Protein 1VZM (pdb70)

B-factor: mean 29.12, std 11.68, range [14.03, 83.25]

Organism: Argyrosomus regius (NCBI:txid172269)

InterPro domains:
  IPR000294 Gamma-carboxyglutamic acid-rich (GLA) domain [PS00011] (63-88)
  IPR000294 Gamma-carboxyglutamic acid-rich (GLA) domain [PS50998] (61-93)
  IPR000294 Gamma-carboxyglutamic acid-rich (GLA) domain [SM00069] (35-92)
  IPR002384 Osteocalcin/matrix Gla protein [PR00002] (63-79)
  IPR002384 Osteocalcin/matrix Gla protein [PR00002] (82-92)
  IPR035972 Gamma-carboxyglutamic acid-rich (GLA) domain superfamily [SSF57630] (61-94)
  IPR039176 Osteocalcin [PTHR14235] (5-97)
  IPR058704 Osteocalcin-like, C-terminal domain [PF25890] (61-96)

GO terms:
  GO:0005576 extracellular region (C, EXP)
  GO:0031012 extracellular matrix (C, IDA)
  GO:0030282 bone mineralization (P, TAS)

Sequence (114 aa):
KELTLAQTSLRVCTNMACDMADAQGIVAAYQAFYGPIPFELTLAQTSLRVCTNMACDMADAQGIVAAYQAFYGPIPFLTLAQTSLRVCTNMACDMADAQGIVAAYQAFYGPIPF

Secondary structure (DSSP, 8-state):
-PPPTTT--------TTT--HHHHHHHHHHHHHH-S---/---TTT--------TTT--HHHH-HHHHHHHHH-S---/--TTT--------TTT--HHHH-HHHHHHHHT-S---

Structure (mmCIF, N/CA/C/O backbone):
data_1VZM
#
_entry.id   1VZM
#
_cell.length_a   48.700
_cell.length_b   48.700
_cell.length_c   119.100
_cell.angle_alpha   90.00
_cell.angle_beta   90.00
_cell.angle_gamma   120.00
#
_symmetry.space_group_name_H-M   'P 32 2 1'
#
loop_
_entity.id
_entity.type
_entity.pdbx_description
1 polymer OSTEOCALCIN
2 non-polymer 'MAGNESIUM ION'
3 water water
#
loop_
_atom_site.group_PDB
_atom_site.id
_atom_site.type_symbol
_atom_site.label_atom_id
_atom_site.label_alt_id
_atom_site.label_comp_id
_atom_site.label_asym_id
_atom_site.label_entity_id
_atom_site.label_seq_id
_atom_site.pdbx_PDB_ins_code
_atom_site.Cartn_x
_atom_site.Cartn_y
_atom_site.Cartn_z
_atom_site.occupancy
_atom_site.B_iso_or_equiv
_atom_site.auth_seq_id
_atom_site.auth_comp_id
_atom_site.auth_asym_id
_atom_site.auth_atom_id
_atom_site.pdbx_PDB_model_num
ATOM 1 N N . LYS A 1 3 ? 37.566 30.510 13.233 1.00 69.38 3 LYS A N 1
ATOM 2 C CA . LYS A 1 3 ? 38.235 30.519 11.937 1.00 56.03 3 LYS A CA 1
ATOM 3 C C . LYS A 1 3 ? 37.206 30.466 10.815 1.00 46.63 3 LYS A C 1
ATOM 4 O O . LYS A 1 3 ? 35.994 30.529 10.996 1.00 60.39 3 LYS A O 1
ATOM 10 N N . GLU A 1 4 ? 37.735 30.390 9.602 1.00 39.84 4 GLU A N 1
ATOM 11 C CA . GLU A 1 4 ? 36.959 30.427 8.381 1.00 31.21 4 GLU A CA 1
ATOM 12 C C . GLU A 1 4 ? 36.138 29.146 8.255 1.00 26.48 4 GLU A C 1
ATOM 13 O O . GLU A 1 4 ? 36.676 28.111 8.624 1.00 26.46 4 GLU A O 1
ATOM 19 N N . LEU A 1 5 ? 34.933 29.250 7.742 1.00 24.66 5 LEU A N 1
ATOM 20 C CA . LEU A 1 5 ? 34.087 28.095 7.541 1.00 23.02 5 LEU A CA 1
ATOM 21 C C . LEU A 1 5 ? 34.290 27.438 6.179 1.00 21.59 5 LEU A C 1
ATOM 22 O O . LEU A 1 5 ? 34.580 28.094 5.211 1.00 22.88 5 LEU A O 1
ATOM 27 N N . THR A 1 6 ? 34.059 26.135 6.136 1.00 22.20 6 THR A N 1
ATOM 28 C CA . THR A 1 6 ? 34.013 25.516 4.805 1.00 22.11 6 THR A CA 1
ATOM 29 C C . THR A 1 6 ? 32.710 25.883 4.101 1.00 20.80 6 THR A C 1
ATOM 30 O O . THR A 1 6 ? 31.753 26.396 4.679 1.00 20.98 6 THR A O 1
ATOM 34 N N . LEU A 1 7 ? 32.669 25.614 2.790 1.00 20.50 7 LEU A N 1
ATOM 35 C CA . LEU A 1 7 ? 31.458 25.904 2.029 1.00 21.30 7 LEU A CA 1
ATOM 36 C C . LEU A 1 7 ? 30.289 25.140 2.657 1.00 21.86 7 LEU A C 1
ATOM 37 O O . LEU A 1 7 ? 29.192 25.678 2.810 1.00 21.93 7 LEU A O 1
ATOM 42 N N . ALA A 1 8 ? 30.509 23.894 3.044 1.00 19.12 8 ALA A N 1
ATOM 43 C CA . ALA A 1 8 ? 29.400 23.094 3.563 1.00 17.90 8 ALA A CA 1
ATOM 44 C C . ALA A 1 8 ? 28.899 23.574 4.884 1.00 18.90 8 ALA A C 1
ATOM 45 O O . ALA A 1 8 ? 27.736 23.501 5.255 1.00 19.62 8 ALA A O 1
ATOM 47 N N . GLN A 1 9 ? 29.697 24.029 5.789 1.00 19.62 9 GLN A N 1
ATOM 48 C CA . GLN A 1 9 ? 29.495 24.614 7.087 1.00 18.07 9 GLN A CA 1
ATOM 49 C C . GLN A 1 9 ? 28.687 25.881 6.887 1.00 18.92 9 GLN A C 1
ATOM 50 O O . GLN A 1 9 ? 27.634 26.036 7.529 1.00 21.59 9 GLN A O 1
ATOM 56 N N . THR A 1 10 ? 29.151 26.720 5.969 1.00 20.12 10 THR A N 1
ATOM 57 C CA . THR A 1 10 ? 28.385 27.943 5.708 1.00 22.73 10 THR A CA 1
ATOM 58 C C . THR A 1 10 ? 26.987 27.611 5.235 1.00 21.33 10 THR A C 1
ATOM 59 O O . THR A 1 10 ? 25.945 28.165 5.687 1.00 23.16 10 THR A O 1
ATOM 75 N N . SER A 1 12 ? 25.304 24.925 5.823 1.00 20.08 12 SER A N 1
ATOM 76 C CA . SER A 1 12 ? 24.483 24.330 6.880 1.00 17.52 12 SER A CA 1
ATOM 77 C C . SER A 1 12 ? 23.871 25.406 7.745 1.00 20.41 12 SER A C 1
ATOM 78 O O . SER A 1 12 ? 22.698 25.330 8.176 1.00 20.14 12 SER A O 1
ATOM 83 N N . LEU A 1 13 ? 24.597 26.489 7.996 1.00 19.11 13 LEU A N 1
ATOM 84 C CA . LEU A 1 13 ? 24.019 27.628 8.714 1.00 20.75 13 LEU A CA 1
ATOM 85 C C . LEU A 1 13 ? 22.908 28.309 7.904 1.00 21.11 13 LEU A C 1
ATOM 86 O O . LEU A 1 13 ? 21.820 28.653 8.436 1.00 23.99 13 LEU A O 1
ATOM 91 N N . ARG A 1 14 ? 23.182 28.489 6.603 1.00 23.75 14 ARG A N 1
ATOM 92 C CA . ARG A 1 14 ? 22.230 29.171 5.724 1.00 25.33 14 ARG A CA 1
ATOM 93 C C . ARG A 1 14 ? 20.896 28.469 5.635 1.00 27.73 14 ARG A C 1
ATOM 94 O O . ARG A 1 14 ? 19.831 29.101 5.618 1.00 28.02 14 ARG A O 1
ATOM 114 N N . VAL A 1 16 ? 19.392 26.659 7.911 1.00 26.62 16 VAL A N 1
ATOM 115 C CA . VAL A 1 16 ? 18.611 26.851 9.129 1.00 25.68 16 VAL A CA 1
ATOM 116 C C . VAL A 1 16 ? 18.013 28.246 9.111 1.00 26.83 16 VAL A C 1
ATOM 117 O O . VAL A 1 16 ? 16.871 28.510 9.390 1.00 25.29 16 VAL A O 1
ATOM 121 N N . CYS A 1 17 ? 18.857 29.209 8.790 1.00 24.88 17 CYS A N 1
ATOM 122 C CA . CYS A 1 17 ? 18.365 30.566 8.766 1.00 27.35 17 CYS A CA 1
ATOM 123 C C . CYS A 1 17 ? 17.291 30.742 7.707 1.00 28.65 17 CYS A C 1
ATOM 124 O O . CYS A 1 17 ? 16.349 31.487 7.923 1.00 27.94 17 CYS A O 1
ATOM 148 N N . THR A 1 19 ? 14.764 29.110 7.034 1.00 28.31 19 THR A N 1
ATOM 149 C CA . THR A 1 19 ? 13.377 28.785 7.347 1.00 26.17 19 THR A CA 1
ATOM 150 C C . THR A 1 19 ? 12.867 29.529 8.580 1.00 26.69 19 THR A C 1
ATOM 151 O O . THR A 1 19 ? 11.805 29.197 9.105 1.00 42.33 19 THR A O 1
ATOM 155 N N . ASN A 1 20 ? 13.637 30.523 8.953 1.00 31.26 20 ASN A N 1
ATOM 156 C CA . ASN A 1 20 ? 13.390 31.496 10.022 1.00 25.85 20 ASN A CA 1
ATOM 157 C C . ASN A 1 20 ? 13.414 32.870 9.387 1.00 28.27 20 ASN A C 1
ATOM 158 O O . ASN A 1 20 ? 14.484 33.409 9.133 1.00 32.84 20 ASN A O 1
ATOM 163 N N . MET A 1 21 ? 12.231 33.421 9.108 1.00 28.61 21 MET A N 1
ATOM 164 C CA . MET A 1 21 ? 12.180 34.668 8.337 1.00 29.32 21 MET A CA 1
ATOM 165 C C . MET A 1 21 ? 12.962 35.749 9.067 1.00 37.53 21 MET A C 1
ATOM 166 O O . MET A 1 21 ? 13.583 36.596 8.421 1.00 31.32 21 MET A O 1
ATOM 173 N N . ALA A 1 22 ? 12.981 35.662 10.390 1.00 33.12 22 ALA A N 1
ATOM 174 C CA . ALA A 1 22 ? 13.662 36.734 11.134 1.00 31.27 22 ALA A CA 1
ATOM 175 C C . ALA A 1 22 ? 15.162 36.626 11.034 1.00 34.41 22 ALA A C 1
ATOM 176 O O . ALA A 1 22 ? 15.875 37.636 10.842 1.00 39.45 22 ALA A O 1
ATOM 178 N N . CYS A 1 23 ? 15.685 35.422 11.125 1.00 34.77 23 CYS A N 1
ATOM 179 C CA . CYS A 1 23 ? 17.110 35.221 10.860 1.00 31.16 23 CYS A CA 1
ATOM 180 C C . CYS A 1 23 ? 17.519 35.651 9.463 1.00 33.51 23 CYS A C 1
ATOM 181 O 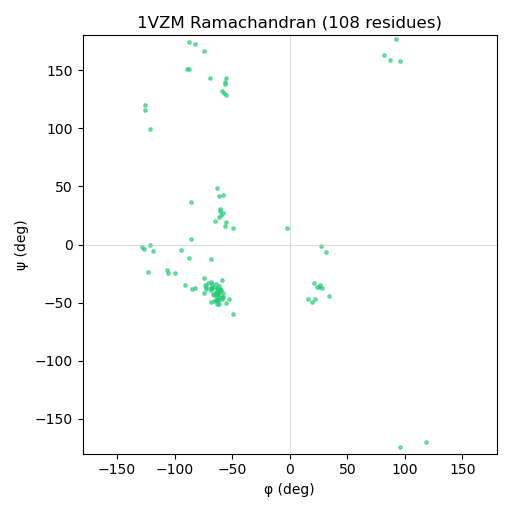O . CYS A 1 23 ? 18.519 36.356 9.236 1.00 34.03 23 CYS A O 1
ATOM 185 N N . ASP A 1 24 ? 16.683 35.190 8.532 1.00 30.24 24 ASP A N 1
ATOM 186 C CA . ASP A 1 24 ? 16.861 35.411 7.095 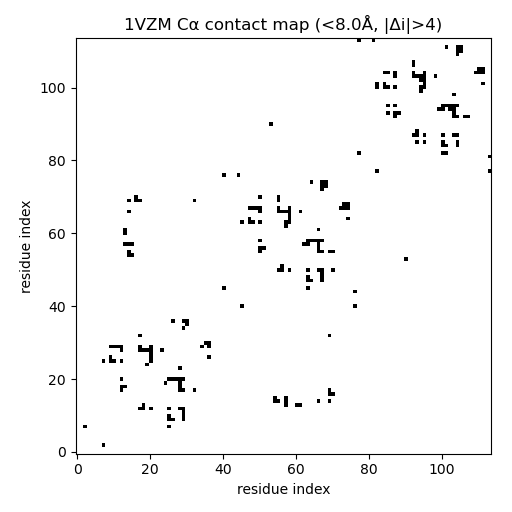1.00 32.94 24 ASP A CA 1
ATOM 187 C C . ASP A 1 24 ? 17.116 36.888 6.811 1.00 37.35 24 ASP A C 1
ATOM 188 O O . ASP A 1 24 ? 18.047 37.275 6.119 1.00 37.89 24 ASP A O 1
ATOM 205 N N . MET A 1 26 ? 17.904 39.193 8.985 1.00 36.49 26 MET A N 1
ATOM 206 C CA . MET A 1 26 ? 19.037 39.703 9.763 1.00 34.84 26 MET A CA 1
ATOM 207 C C . MET A 1 26 ? 20.343 39.379 9.051 1.00 39.75 26 MET A C 1
ATOM 208 O O . MET A 1 26 ? 21.264 40.198 9.124 1.00 41.57 26 MET A O 1
ATOM 213 N N . ALA A 1 27 ? 20.372 38.218 8.404 1.00 44.84 27 ALA A N 1
ATOM 214 C CA . ALA A 1 27 ? 21.597 37.797 7.738 1.00 46.18 27 ALA A CA 1
ATOM 215 C C . ALA A 1 27 ? 21.918 38.677 6.539 1.00 45.18 27 ALA A C 1
ATOM 216 O O . ALA A 1 27 ? 23.017 38.649 5.967 1.00 42.99 27 ALA A O 1
ATOM 218 N N . ASP A 1 28 ? 20.953 39.492 6.116 1.00 47.30 28 ASP A N 1
ATOM 219 C CA . ASP A 1 28 ? 21.196 40.251 4.887 1.00 46.33 28 ASP A CA 1
ATOM 220 C C . ASP A 1 28 ? 22.369 41.214 5.094 1.00 50.03 28 ASP A C 1
ATOM 221 O O . ASP A 1 28 ? 23.276 41.226 4.268 1.00 47.24 28 ASP A O 1
ATOM 226 N N . ALA A 1 29 ? 22.298 41.927 6.210 1.00 47.02 29 ALA A N 1
ATOM 227 C CA . ALA A 1 29 ? 23.305 42.933 6.529 1.00 46.43 29 ALA A CA 1
ATOM 228 C C . ALA A 1 29 ? 24.243 42.496 7.641 1.00 46.73 29 ALA A C 1
ATOM 229 O O . ALA A 1 29 ? 25.369 43.013 7.746 1.00 40.82 29 ALA A O 1
ATOM 231 N N . GLN A 1 30 ? 23.816 41.544 8.463 1.00 42.21 30 GLN A N 1
ATOM 232 C CA . GLN A 1 30 ? 24.688 41.099 9.569 1.00 45.16 30 GLN A CA 1
ATOM 233 C C . GLN A 1 30 ? 25.501 39.884 9.164 1.00 46.18 30 GLN A C 1
ATOM 234 O O . GLN A 1 30 ? 26.376 39.395 9.890 1.00 50.13 30 GLN A O 1
ATOM 245 N N . GLY A 1 31 ? 25.274 39.332 7.964 1.00 40.13 31 GLY A N 1
ATOM 246 C CA . GLY A 1 31 ? 26.034 38.135 7.602 1.00 46.13 31 GLY A CA 1
ATOM 247 C C . GLY A 1 31 ? 25.415 36.900 8.209 1.00 49.28 31 GLY A C 1
ATOM 248 O O . GLY A 1 31 ? 24.608 36.972 9.131 1.00 49.06 31 GLY A O 1
ATOM 249 N N . ILE A 1 32 ? 25.774 35.718 7.700 1.00 45.37 32 ILE A N 1
ATOM 250 C CA . ILE A 1 32 ? 25.119 34.502 8.183 1.00 37.40 32 ILE A CA 1
ATOM 251 C C . ILE A 1 32 ? 25.528 34.078 9.584 1.00 36.80 32 ILE A C 1
ATOM 252 O O . ILE A 1 32 ? 24.769 33.570 10.408 1.00 36.84 32 ILE A O 1
ATOM 257 N N . VAL A 1 33 ? 26.823 34.261 9.874 1.00 37.48 33 VAL A N 1
ATOM 258 C CA . VAL A 1 33 ? 27.278 33.818 11.192 1.00 40.54 33 VAL A CA 1
ATOM 259 C C . VAL A 1 33 ? 26.621 34.545 12.360 1.00 38.89 33 VAL A C 1
ATOM 260 O O . VAL A 1 33 ? 26.162 33.868 13.304 1.00 48.52 33 VAL A O 1
ATOM 264 N N . ALA A 1 34 ? 26.552 35.875 12.339 1.00 37.16 34 ALA A N 1
ATOM 265 C CA . ALA A 1 34 ? 25.991 36.609 13.480 1.00 35.88 34 ALA A CA 1
ATOM 266 C C . ALA A 1 34 ? 24.481 36.452 13.491 1.00 39.43 34 ALA A C 1
ATOM 267 O O . ALA A 1 34 ? 23.821 36.495 14.537 1.00 42.93 34 ALA A O 1
ATOM 269 N N . ALA A 1 35 ? 23.893 36.259 12.303 1.00 37.23 35 ALA A N 1
ATOM 270 C CA . ALA A 1 35 ? 22.452 36.022 12.276 1.00 36.20 35 ALA A CA 1
ATOM 271 C C . ALA A 1 35 ? 22.159 34.663 12.911 1.00 37.21 35 ALA A C 1
ATOM 272 O O . ALA A 1 35 ? 21.281 34.594 13.754 1.00 31.95 35 ALA A O 1
ATOM 274 N N . TYR A 1 36 ? 22.899 33.647 12.457 1.00 30.66 36 TYR A N 1
ATOM 275 C CA . TYR A 1 36 ? 22.772 32.303 13.015 1.00 29.25 36 TYR A CA 1
ATOM 276 C C . TYR A 1 36 ? 22.851 32.402 14.537 1.00 31.25 36 TYR A C 1
ATOM 277 O O . TYR A 1 36 ? 22.026 31.997 15.348 1.00 36.26 36 TYR A O 1
ATOM 286 N N . GLN A 1 37 ? 23.971 32.920 15.002 1.00 31.56 37 GLN A N 1
ATOM 287 C CA . GLN A 1 37 ? 24.276 32.885 16.425 1.00 36.64 37 GLN A CA 1
ATOM 288 C C . GLN A 1 37 ? 23.300 33.694 17.278 1.00 39.52 37 GLN A C 1
ATOM 289 O O . GLN A 1 37 ? 23.037 33.299 18.417 1.00 40.90 37 GLN A O 1
ATOM 295 N N . ALA A 1 38 ? 22.802 34.801 16.726 1.00 40.25 38 ALA A N 1
ATOM 296 C CA . ALA A 1 38 ? 21.809 35.630 17.389 1.00 44.07 38 ALA A CA 1
ATOM 297 C C . ALA A 1 38 ? 20.540 34.837 17.697 1.00 48.12 38 ALA A C 1
ATOM 298 O O . ALA A 1 38 ? 19.969 35.046 18.781 1.00 68.54 38 ALA A O 1
ATOM 300 N N . PHE A 1 39 ? 20.127 33.969 16.769 1.00 39.19 39 PHE A N 1
ATOM 301 C CA . PHE A 1 39 ? 18.947 33.123 16.933 1.00 36.27 39 PHE A CA 1
ATOM 302 C C . PHE A 1 39 ? 19.297 31.787 17.560 1.00 40.27 39 PHE A C 1
ATOM 303 O O . PHE A 1 39 ? 18.525 31.214 18.341 1.00 47.18 39 PHE A O 1
ATOM 311 N N . TYR A 1 40 ? 20.470 31.232 17.264 1.00 38.94 40 TYR A N 1
ATOM 312 C CA . TYR A 1 40 ? 20.731 29.863 17.651 1.00 35.93 40 TYR A CA 1
ATOM 313 C C . TYR A 1 40 ? 21.927 29.637 18.553 1.00 35.81 40 TYR A C 1
ATOM 314 O O . TYR A 1 40 ? 22.195 28.487 18.903 1.00 38.87 40 TYR A O 1
ATOM 323 N N . GLY A 1 41 ? 22.653 30.689 18.912 1.00 37.80 41 GLY A N 1
ATOM 324 C CA . GLY A 1 41 ? 23.758 30.447 19.831 1.00 40.07 41 GLY A CA 1
ATOM 325 C C . GLY A 1 41 ? 25.070 30.193 19.121 1.00 38.32 41 GLY A C 1
ATOM 326 O O . GLY A 1 41 ? 25.123 30.166 17.887 1.00 34.84 41 GLY A O 1
ATOM 327 N N . PRO A 1 42 ? 26.148 30.017 19.885 1.00 39.46 42 PRO A N 1
ATOM 328 C CA . PRO A 1 42 ? 27.469 29.849 19.265 1.00 38.37 42 PRO A CA 1
ATOM 329 C C . PRO A 1 42 ? 27.455 28.677 18.275 1.00 32.34 42 PRO A C 1
ATOM 330 O O . PRO A 1 42 ? 26.868 27.634 18.521 1.00 45.51 42 PRO A O 1
ATOM 334 N N . ILE A 1 43 ? 28.092 28.891 17.135 1.00 37.94 43 ILE A N 1
ATOM 335 C CA . ILE A 1 43 ? 28.264 27.820 16.164 1.00 35.19 43 ILE A CA 1
ATOM 336 C C . ILE A 1 43 ? 28.995 26.644 16.812 1.00 38.49 43 ILE A C 1
ATOM 337 O O . ILE A 1 43 ? 30.001 26.816 17.480 1.00 38.03 43 ILE A O 1
ATOM 342 N N . PRO A 1 44 ? 28.464 25.435 16.659 1.00 39.79 44 PRO A N 1
ATOM 343 C CA . PRO A 1 44 ? 28.869 24.273 17.427 1.00 43.86 44 PRO A CA 1
ATOM 344 C C . PRO A 1 44 ? 30.037 23.488 16.8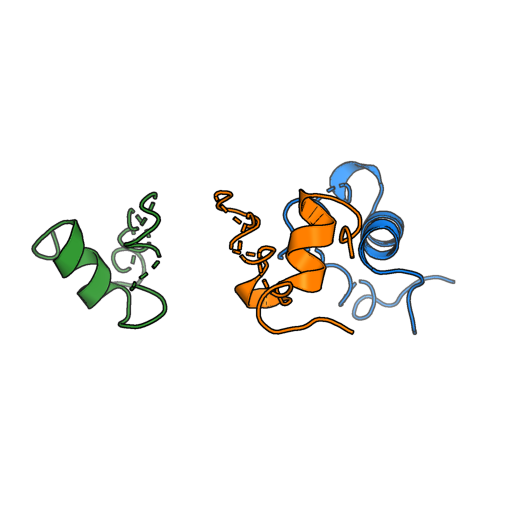65 1.00 45.29 44 PRO A C 1
ATOM 345 O O . PRO A 1 44 ? 30.563 22.590 17.527 1.00 55.31 44 PRO A O 1
ATOM 349 N N . PHE A 1 45 ? 30.401 23.791 15.635 1.00 47.38 45 PHE A N 1
ATOM 350 C CA . PHE A 1 45 ? 31.376 22.938 14.957 1.00 43.61 45 PHE A CA 1
ATOM 351 C C . PHE A 1 45 ? 32.734 23.633 14.936 1.00 50.97 45 PHE A C 1
ATOM 352 O O . PHE A 1 45 ? 32.868 24.672 15.608 1.00 83.25 45 PHE A O 1
ATOM 361 N N . GLU B 1 4 ? 11.302 20.993 30.466 1.00 43.43 4 GLU B N 1
ATOM 362 C CA . GLU B 1 4 ? 10.825 22.337 30.706 1.00 37.73 4 GLU B CA 1
ATOM 363 C C . GLU B 1 4 ? 9.329 22.547 30.580 1.00 31.69 4 GLU B C 1
ATOM 364 O O . GLU B 1 4 ? 8.640 22.760 31.591 1.00 35.59 4 GLU B O 1
ATOM 370 N N . LEU B 1 5 ? 8.704 22.594 29.396 1.00 24.39 5 LEU B N 1
ATOM 371 C CA . LEU B 1 5 ? 7.351 23.101 29.312 1.00 22.09 5 LEU B CA 1
ATOM 372 C C . LEU B 1 5 ? 6.254 22.060 29.535 1.00 18.91 5 LEU B C 1
ATOM 373 O O . LEU B 1 5 ? 6.416 20.909 29.207 1.00 20.57 5 LEU B O 1
ATOM 378 N N . THR B 1 6 ? 5.107 22.508 30.050 1.00 18.96 6 THR B N 1
ATOM 379 C CA . THR B 1 6 ? 3.923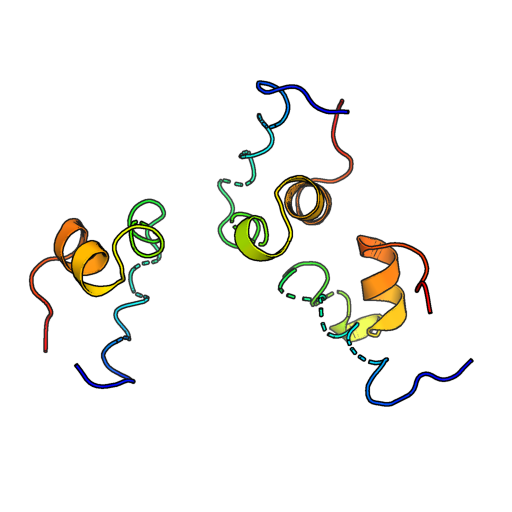 21.677 30.216 1.00 17.38 6 THR B CA 1
ATOM 380 C C . THR B 1 6 ? 3.109 21.701 28.947 1.00 17.10 6 THR B C 1
ATOM 381 O O . THR B 1 6 ? 3.366 22.433 28.002 1.00 18.26 6 THR B O 1
ATOM 385 N N . LEU B 1 7 ? 2.076 20.900 28.929 1.00 17.77 7 LEU B N 1
ATOM 386 C CA . LEU B 1 7 ? 1.104 20.965 27.822 1.00 17.52 7 LEU B CA 1
ATOM 387 C C . LEU B 1 7 ? 0.523 22.363 27.644 1.00 16.16 7 LEU B C 1
ATOM 388 O O . LEU B 1 7 ? 0.474 22.871 26.508 1.00 17.93 7 LEU B O 1
ATOM 393 N N . ALA B 1 8 ? 0.040 22.985 28.713 1.00 16.33 8 ALA B N 1
ATOM 394 C CA . ALA B 1 8 ? -0.577 24.302 28.581 1.00 15.65 8 ALA B CA 1
ATOM 395 C C . ALA B 1 8 ? 0.366 25.346 28.077 1.00 16.38 8 ALA B C 1
ATOM 396 O O . ALA B 1 8 ? 0.085 26.215 27.262 1.00 17.31 8 ALA B O 1
ATOM 398 N N . GLN B 1 9 ? 1.587 25.400 28.537 1.00 17.03 9 GLN B N 1
ATOM 399 C CA . GLN B 1 9 ? 2.660 26.286 28.212 1.00 15.65 9 GLN B CA 1
ATOM 400 C C . GLN B 1 9 ? 2.994 26.078 26.735 1.00 16.22 9 GLN B C 1
ATOM 401 O O . GLN B 1 9 ? 3.074 27.079 26.005 1.00 15.95 9 GLN B O 1
ATOM 407 N N . THR B 1 10 ? 3.138 24.826 26.309 1.00 15.06 10 THR B N 1
ATOM 408 C CA . THR B 1 10 ? 3.423 24.590 24.894 1.00 16.47 10 THR B CA 1
ATOM 409 C C . THR B 1 10 ? 2.302 25.101 24.006 1.00 15.22 10 THR B C 1
ATOM 410 O O . THR B 1 10 ? 2.511 25.764 23.004 1.00 17.35 10 THR B O 1
ATOM 426 N N . SER B 1 12 ? 0.086 27.413 24.648 1.00 15.60 12 SER B N 1
ATOM 427 C CA . SER B 1 12 ? 0.024 28.875 24.691 1.00 16.62 12 SER B CA 1
ATOM 428 C C . SER B 1 12 ? 0.929 29.492 23.641 1.00 16.79 12 SER B C 1
ATOM 429 O O . SER B 1 12 ? 0.559 30.469 22.966 1.00 18.63 12 SER B O 1
ATOM 434 N N . LEU B 1 13 ?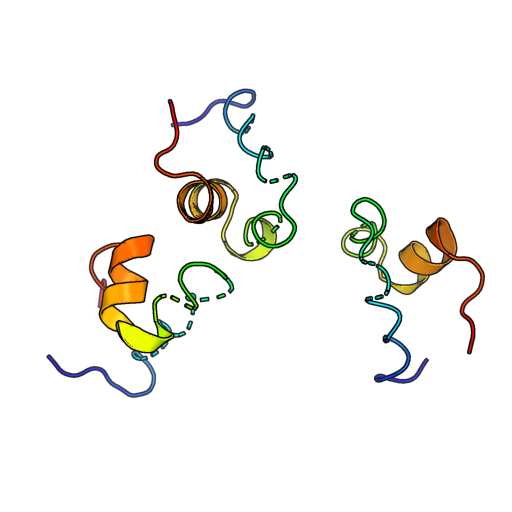 2.141 28.927 23.556 1.00 16.96 13 LEU B N 1
ATOM 435 C CA . LEU B 1 13 ? 3.077 29.415 22.562 1.00 16.98 13 LEU B CA 1
ATOM 436 C C . LEU B 1 13 ? 2.558 29.162 21.147 1.00 16.25 13 LEU B C 1
ATOM 437 O O . LEU B 1 13 ? 2.716 30.007 20.271 1.00 17.55 13 LEU B O 1
ATOM 442 N N . ARG B 1 14 ? 1.999 27.984 20.934 1.00 15.93 14 ARG B N 1
ATOM 443 C CA . ARG B 1 14 ? 1.455 27.662 19.625 1.00 17.54 14 ARG B CA 1
ATOM 444 C C . ARG B 1 14 ? 0.340 28.636 19.233 1.00 18.01 14 ARG B C 1
ATOM 445 O O . ARG B 1 14 ? 0.300 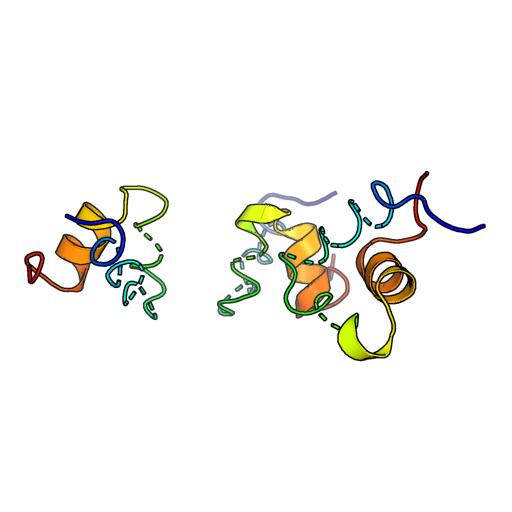29.080 18.084 1.00 18.05 14 ARG B O 1
ATOM 465 N N . VAL B 1 16 ? -0.054 31.717 20.100 1.00 17.36 16 VAL B N 1
ATOM 466 C CA . VAL B 1 16 ? 0.481 33.003 19.653 1.00 17.80 16 VAL B CA 1
ATOM 467 C C . VAL B 1 16 ? 1.130 32.860 18.292 1.00 19.17 16 VAL B C 1
ATOM 468 O O . VAL B 1 16 ? 0.875 33.638 17.346 1.00 18.51 16 VAL B O 1
ATOM 472 N N . CYS B 1 17 ? 1.953 31.830 18.120 1.00 18.01 17 CYS B N 1
ATOM 473 C CA . CYS B 1 17 ? 2.671 31.680 16.841 1.00 17.14 17 CYS B CA 1
ATOM 474 C C . CYS B 1 17 ? 1.750 31.515 15.655 1.00 17.33 17 CYS B C 1
ATOM 475 O O . CYS B 1 17 ? 1.998 32.016 14.550 1.00 19.42 17 CYS B O 1
ATOM 492 N N . THR B 1 19 ? -0.858 32.973 14.983 1.00 18.36 19 THR B N 1
ATOM 493 C CA . THR B 1 19 ? -1.408 34.212 14.466 1.00 18.39 19 THR B CA 1
ATOM 494 C C . THR B 1 19 ? -0.525 34.885 13.438 1.00 18.59 19 THR B C 1
ATOM 495 O O . THR B 1 19 ? -0.968 35.876 12.855 1.00 22.75 19 THR B O 1
ATOM 499 N N . ASN B 1 20 ? 0.667 34.359 13.228 1.00 18.75 20 ASN B N 1
ATOM 500 C CA . ASN B 1 20 ? 1.696 34.967 12.382 1.00 19.78 20 ASN B CA 1
ATOM 501 C C . ASN B 1 20 ? 2.149 33.959 11.344 1.00 19.18 20 ASN B C 1
ATOM 502 O O . ASN B 1 20 ? 2.600 32.889 11.731 1.00 19.70 20 ASN B O 1
ATOM 507 N N . MET B 1 21 ? 1.989 34.262 10.078 1.00 21.38 21 MET B N 1
ATOM 508 C CA . MET B 1 21 ? 2.134 33.241 9.057 1.00 21.91 21 MET B CA 1
ATOM 509 C C . MET B 1 21 ? 3.532 32.657 9.044 1.00 24.74 21 MET B C 1
ATOM 510 O O . MET B 1 21 ? 3.702 31.453 8.850 1.00 22.41 21 MET B O 1
ATOM 515 N N . ALA B 1 22 ? 4.483 33.589 9.221 1.00 21.79 22 ALA B N 1
ATOM 516 C CA . ALA B 1 22 ? 5.862 33.115 9.149 1.00 22.31 22 ALA B CA 1
ATOM 517 C C . ALA B 1 22 ? 6.227 32.339 10.387 1.00 21.92 22 ALA B C 1
ATOM 518 O O . ALA B 1 22 ? 6.982 31.366 10.257 1.00 21.44 22 ALA B O 1
ATOM 520 N N . CYS B 1 23 ? 5.696 32.735 11.551 1.00 20.09 23 CYS B N 1
ATOM 521 C CA . CYS B 1 23 ? 6.001 31.965 12.764 1.00 17.67 23 CYS B CA 1
ATOM 522 C C . CYS B 1 23 ? 5.414 30.562 12.603 1.00 17.43 23 CYS B C 1
ATOM 523 O O . CYS B 1 23 ? 6.018 29.559 12.942 1.00 18.47 23 CYS B O 1
ATOM 527 N N . ASP B 1 24 ? 4.192 30.539 12.084 1.00 18.46 24 ASP B N 1
ATOM 528 C CA . ASP B 1 24 ? 3.427 29.274 11.937 1.00 16.82 24 ASP B CA 1
ATOM 529 C C . ASP B 1 24 ? 4.234 28.285 11.130 1.00 16.39 24 ASP B C 1
ATOM 530 O O . ASP B 1 24 ? 4.469 27.121 11.479 1.00 17.89 24 ASP B O 1
ATOM 547 N N . MET B 1 26 ? 7.522 28.459 10.481 1.00 18.55 26 MET B N 1
ATOM 548 C CA . MET B 1 26 ? 8.795 28.120 11.141 1.00 18.13 26 MET B CA 1
ATOM 549 C C . MET B 1 26 ? 8.583 27.042 12.192 1.00 18.41 26 MET B C 1
ATOM 550 O O . MET B 1 26 ? 9.456 26.181 12.384 1.00 20.38 26 MET B O 1
ATOM 555 N N . ALA B 1 27 ? 7.475 27.073 12.888 1.00 17.87 27 ALA B N 1
ATOM 556 C CA . ALA B 1 27 ? 7.201 26.115 13.959 1.00 18.13 27 ALA B CA 1
ATOM 557 C C . ALA B 1 27 ? 7.171 24.686 13.415 1.00 19.50 27 ALA B C 1
ATOM 558 O O . ALA B 1 27 ? 7.643 23.739 14.058 1.00 20.87 27 ALA B O 1
ATOM 560 N N . ASP B 1 28 ? 6.614 24.509 12.228 1.00 21.25 28 ASP B N 1
ATOM 561 C CA . ASP B 1 28 ? 6.641 23.184 11.603 1.00 20.38 28 ASP B CA 1
ATOM 562 C C . ASP B 1 28 ? 8.024 22.713 11.193 1.00 21.89 28 ASP B C 1
ATOM 563 O O . ASP B 1 28 ? 8.360 21.539 11.256 1.00 26.21 28 ASP B O 1
ATOM 568 N N . ALA B 1 29 ? 8.882 23.625 10.778 1.00 21.87 29 ALA B N 1
ATOM 569 C CA . ALA B 1 29 ? 10.248 23.324 10.339 1.00 23.81 29 ALA B CA 1
ATOM 570 C C . ALA B 1 29 ? 11.216 23.177 11.507 1.00 23.38 29 ALA B C 1
ATOM 571 O O . ALA B 1 29 ? 12.127 22.338 11.472 1.00 31.69 29 ALA B O 1
ATOM 573 N N . GLN B 1 30 ? 11.095 23.969 12.568 1.00 22.41 30 GLN B N 1
ATOM 574 C CA . GLN B 1 30 ? 12.114 24.004 13.623 1.00 22.10 30 GLN B CA 1
ATOM 575 C C . GLN B 1 30 ? 11.548 23.818 15.022 1.00 21.69 30 GLN B C 1
ATOM 576 O O . GLN B 1 30 ? 12.385 23.805 15.928 1.00 24.10 30 GLN B O 1
ATOM 582 N N . GLY B 1 31 ? 10.237 23.687 15.159 1.00 21.49 31 GLY B N 1
ATOM 583 C CA . GLY B 1 31 ? 9.594 23.488 16.440 1.00 20.80 31 GLY B CA 1
ATOM 584 C C . GLY B 1 31 ? 9.104 24.793 17.035 1.00 19.11 31 GLY B C 1
ATOM 585 O O . GLY B 1 31 ? 9.604 25.877 16.739 1.00 19.60 31 GLY B O 1
ATOM 586 N N . ILE B 1 32 ? 8.135 24.707 17.943 1.00 21.51 32 ILE B N 1
ATOM 587 C CA . ILE B 1 32 ? 7.464 25.871 18.494 1.00 20.07 32 ILE B CA 1
ATOM 588 C C . ILE B 1 32 ? 8.434 26.701 19.344 1.00 20.55 32 ILE B C 1
ATOM 589 O O . ILE B 1 32 ? 8.355 27.932 19.309 1.00 20.92 32 ILE B O 1
ATOM 594 N N . VAL B 1 33 ? 9.347 26.076 20.074 1.00 22.68 33 VAL B N 1
ATOM 595 C CA . VAL B 1 33 ? 10.249 26.878 20.940 1.00 24.35 33 VAL B CA 1
ATOM 596 C C . VAL B 1 33 ? 11.083 27.782 20.051 1.00 25.26 33 VAL B C 1
ATOM 597 O O . VAL B 1 33 ? 11.163 29.007 20.231 1.00 23.28 33 VAL B O 1
ATOM 601 N N . ALA B 1 34 ? 11.723 27.238 19.028 1.00 23.82 34 ALA B N 1
ATOM 602 C CA . ALA B 1 34 ? 12.570 28.120 18.215 1.00 25.42 34 ALA B CA 1
ATOM 603 C C . ALA B 1 34 ? 11.760 29.202 17.510 1.00 22.40 34 ALA B C 1
ATOM 604 O O . ALA B 1 34 ? 12.182 30.367 17.383 1.00 23.12 34 ALA B O 1
ATOM 606 N N . ALA B 1 35 ? 10.580 28.815 16.996 1.00 22.04 35 ALA B N 1
ATOM 607 C CA . ALA B 1 35 ? 9.760 29.759 16.274 1.00 19.17 35 ALA B CA 1
ATOM 608 C C . ALA B 1 35 ? 9.272 30.898 17.173 1.00 19.09 35 ALA B C 1
ATOM 609 O O . ALA B 1 35 ? 9.362 32.059 16.789 1.00 20.07 35 ALA B O 1
ATOM 611 N N . TYR B 1 36 ? 8.754 30.557 18.347 1.00 18.58 36 TYR B N 1
ATOM 612 C CA . TYR B 1 36 ? 8.266 31.588 19.253 1.00 18.29 36 TYR B CA 1
ATOM 613 C C . TYR B 1 36 ? 9.433 32.530 19.576 1.00 20.99 36 TYR B C 1
ATOM 614 O O . TYR B 1 36 ? 9.229 33.735 19.573 1.00 21.98 36 TYR B O 1
ATOM 623 N N . GLN B 1 37 ? 10.5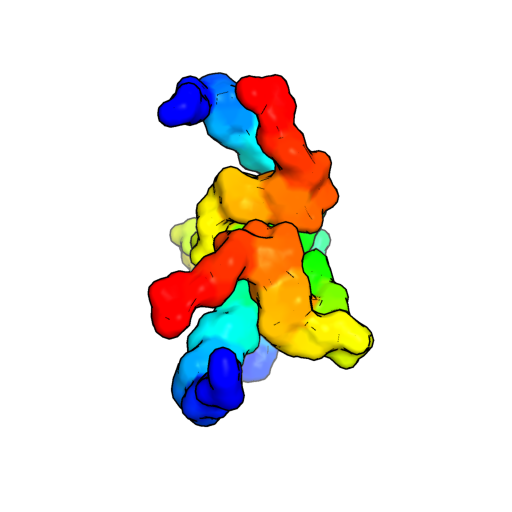97 31.989 19.870 1.00 21.87 37 GLN B N 1
ATOM 624 C CA . GLN B 1 37 ? 11.697 32.844 20.328 1.00 25.44 37 GLN B CA 1
ATOM 625 C C . GLN B 1 37 ? 12.073 33.812 19.210 1.00 26.34 37 GLN B C 1
ATOM 626 O O . GLN B 1 37 ? 12.413 34.979 19.428 1.00 24.84 37 GLN B O 1
ATOM 632 N N . ALA B 1 38 ? 12.043 33.355 17.966 1.00 21.87 38 ALA B N 1
ATOM 633 C CA . ALA B 1 38 ? 12.466 34.177 16.857 1.00 22.91 38 ALA B CA 1
ATOM 634 C C . ALA B 1 38 ? 11.536 35.361 16.603 1.00 24.30 38 ALA B C 1
ATOM 635 O O . ALA B 1 38 ? 11.959 36.465 16.225 1.00 26.97 38 ALA B O 1
ATOM 637 N N . PHE B 1 39 ? 10.251 35.080 16.787 1.00 23.16 39 PHE B N 1
ATOM 638 C CA . PHE B 1 39 ? 9.254 36.096 16.479 1.00 22.69 39 PHE B CA 1
ATOM 639 C C . PHE B 1 39 ? 8.740 36.855 17.680 1.00 24.73 39 PHE B C 1
ATOM 640 O O . PHE B 1 39 ? 8.276 37.978 17.497 1.00 30.75 39 PHE B O 1
ATOM 648 N N . TYR B 1 40 ? 8.796 36.287 18.873 1.00 25.15 40 TYR B N 1
ATOM 649 C CA . TYR B 1 40 ? 8.179 36.874 20.051 1.00 24.96 40 TYR B CA 1
ATOM 650 C C . TYR B 1 40 ? 9.148 37.035 21.203 1.00 26.13 40 TYR B C 1
ATOM 651 O O . TYR B 1 40 ? 8.818 37.606 22.256 1.00 31.02 40 TYR B O 1
ATOM 660 N N . GLY B 1 41 ? 10.397 36.583 21.096 1.00 29.22 41 GLY B N 1
ATOM 661 C CA . GLY B 1 41 ? 11.318 36.867 22.214 1.00 29.84 41 GLY B CA 1
ATOM 662 C C . GLY B 1 41 ? 11.387 35.707 23.193 1.00 28.68 41 GLY B C 1
ATOM 663 O O . GLY B 1 41 ? 10.818 34.637 22.975 1.00 26.39 41 GLY B O 1
ATOM 664 N N . PRO B 1 42 ? 12.081 35.876 24.307 1.00 28.93 42 PRO B N 1
ATOM 665 C CA . PRO B 1 42 ? 12.273 34.777 25.257 1.00 31.08 42 PRO B CA 1
ATOM 666 C C . PRO B 1 42 ? 10.953 34.187 25.729 1.00 26.83 42 PRO B C 1
ATOM 667 O O . PRO B 1 42 ? 9.997 34.916 25.978 1.00 27.99 42 PRO B O 1
ATOM 671 N N . ILE B 1 43 ? 10.872 32.889 25.859 1.00 27.11 43 ILE B N 1
ATOM 672 C CA . ILE B 1 43 ? 9.660 32.246 26.399 1.00 25.93 43 ILE B CA 1
ATOM 673 C C . ILE B 1 43 ? 9.357 32.755 27.794 1.00 26.14 43 ILE B C 1
ATOM 674 O O . ILE B 1 43 ? 10.248 32.810 28.637 1.00 31.84 43 ILE B O 1
ATOM 679 N N . PRO B 1 44 ? 8.111 33.134 28.085 1.00 25.48 44 PRO B N 1
ATOM 680 C CA . PRO B 1 44 ? 7.788 33.729 29.386 1.00 28.10 44 PRO B CA 1
ATOM 681 C C . PRO B 1 44 ? 7.480 32.728 30.474 1.00 29.79 44 PRO B C 1
ATOM 682 O O . PRO B 1 44 ? 6.611 32.899 31.345 1.00 37.15 44 PRO B O 1
ATOM 686 N N . PHE B 1 45 ? 8.205 31.610 30.448 1.00 27.26 45 PHE B N 1
ATOM 687 C CA . PHE B 1 45 ? 7.947 30.656 31.547 1.00 36.30 45 PHE B CA 1
ATOM 688 C C . PHE B 1 45 ? 9.258 30.356 32.262 1.00 45.47 45 PHE B C 1
ATOM 689 O O . PHE B 1 45 ? 10.306 30.859 31.828 1.00 61.98 45 PHE B O 1
ATOM 698 N N . LEU C 1 5 ? -2.779 17.607 -12.487 1.00 34.86 5 LEU C N 1
ATOM 699 C CA . LEU C 1 5 ? -2.260 18.962 -12.427 1.00 26.26 5 LEU C CA 1
ATOM 700 C C . LEU C 1 5 ? -0.791 19.015 -12.806 1.00 24.85 5 LEU C C 1
ATOM 701 O O . LEU C 1 5 ? -0.047 18.082 -12.505 1.00 27.31 5 LEU C O 1
ATOM 706 N N . THR C 1 6 ? -0.396 20.130 -13.402 1.00 22.71 6 THR C N 1
ATOM 707 C CA . THR C 1 6 ? 1.040 20.318 -13.597 1.00 22.27 6 THR C CA 1
ATOM 708 C C . THR C 1 6 ? 1.716 20.853 -12.335 1.00 19.97 6 THR C C 1
ATOM 709 O O . THR C 1 6 ? 1.034 21.243 -11.372 1.00 20.93 6 THR C O 1
ATOM 713 N N . LEU C 1 7 ? 3.057 20.899 -12.382 1.00 20.54 7 LEU C N 1
ATOM 714 C CA . LEU C 1 7 ? 3.753 21.435 -11.230 1.00 20.72 7 LEU C CA 1
ATOM 715 C C . LEU C 1 7 ? 3.379 22.876 -10.957 1.00 18.59 7 LEU C C 1
ATOM 716 O O . LEU C 1 7 ? 3.191 23.224 -9.787 1.00 19.29 7 LEU C O 1
ATOM 721 N N . ALA C 1 8 ? 3.254 23.675 -12.007 1.00 17.91 8 ALA C N 1
ATOM 722 C CA . ALA C 1 8 ? 2.895 25.096 -11.827 1.00 15.93 8 ALA C CA 1
ATOM 723 C C . ALA C 1 8 ? 1.526 25.265 -11.294 1.00 15.81 8 ALA C C 1
ATOM 724 O O . ALA C 1 8 ? 1.232 26.099 -10.420 1.00 17.58 8 ALA C O 1
ATOM 726 N N . GLN C 1 9 ? 0.505 24.588 -11.704 1.00 17.07 9 GLN C N 1
ATOM 727 C CA . GLN C 1 9 ? -0.861 24.507 -11.290 1.00 16.79 9 GLN C CA 1
ATOM 728 C C . GLN C 1 9 ? -0.915 24.094 -9.815 1.00 16.78 9 GLN C C 1
ATOM 729 O O . GLN C 1 9 ? -1.650 24.739 -9.072 1.00 18.22 9 GLN C O 1
ATOM 735 N N . THR C 1 10 ? -0.136 23.108 -9.463 1.00 18.52 10 THR C N 1
ATOM 736 C CA . THR C 1 10 ? -0.133 22.621 -8.068 1.00 18.25 10 THR C CA 1
ATOM 737 C C . THR C 1 10 ? 0.380 23.721 -7.159 1.00 17.62 10 THR C C 1
ATOM 738 O O . THR C 1 10 ? -0.199 24.066 -6.098 1.00 18.75 10 THR C O 1
ATOM 754 N N . SER C 1 12 ? 0.461 26.937 -7.849 1.00 16.44 12 SER C N 1
ATOM 755 C CA . SER C 1 12 ? -0.486 28.069 -7.802 1.00 15.40 12 SER C CA 1
ATOM 756 C C . SER C 1 12 ? -1.552 27.856 -6.736 1.00 16.65 12 SER C C 1
ATOM 757 O O . SER C 1 12 ? -1.992 28.812 -6.103 1.00 17.58 12 SER C O 1
ATOM 762 N N . LEU C 1 13 ? -1.997 26.597 -6.583 1.00 16.27 13 LEU C N 1
ATOM 763 C CA . LEU C 1 13 ? -3.016 26.329 -5.571 1.00 16.23 13 LEU C CA 1
ATOM 764 C C . LEU C 1 13 ? -2.422 26.510 -4.172 1.00 16.75 13 LEU C C 1
ATOM 765 O O . LEU C 1 13 ? -3.074 27.029 -3.270 1.00 17.89 13 LEU C O 1
ATOM 770 N N . ARG C 1 14 ? -1.175 26.078 -3.983 1.00 17.70 14 ARG C N 1
ATOM 771 C CA . ARG C 1 14 ? -0.511 26.316 -2.689 1.00 18.75 14 ARG C CA 1
ATOM 772 C C . ARG C 1 14 ? -0.430 27.802 -2.339 1.00 17.89 14 ARG C C 1
ATOM 773 O O . ARG C 1 14 ? -0.685 28.193 -1.192 1.00 18.93 14 ARG C O 1
ATOM 798 N N . VAL C 1 16 ? -2.399 30.197 -3.274 1.00 17.82 16 VAL C N 1
ATOM 799 C CA . VAL C 1 16 ? -3.710 30.663 -2.829 1.00 17.10 16 VAL C CA 1
ATOM 800 C C . VAL C 1 16 ? -4.021 30.166 -1.424 1.00 17.77 16 VAL C C 1
ATOM 801 O O . VAL C 1 16 ? -4.418 30.941 -0.555 1.00 19.50 16 VAL C O 1
ATOM 805 N N . CYS C 1 17 ? -3.835 28.876 -1.213 1.00 17.94 17 CYS C N 1
ATOM 806 C CA . CYS C 1 17 ? -4.156 28.289 0.091 1.00 17.24 17 CYS C CA 1
ATOM 807 C C . CYS C 1 17 ? -3.376 28.947 1.224 1.00 16.65 17 CYS C C 1
ATOM 808 O O . CYS C 1 17 ? -3.870 29.068 2.336 1.00 18.07 17 CYS C O 1
ATOM 825 N N . THR C 1 19 ? -2.757 31.838 1.753 1.00 18.48 19 THR C N 1
ATOM 826 C CA . THR C 1 19 ? -3.288 33.108 2.254 1.00 19.00 19 THR C CA 1
ATOM 827 C C . THR C 1 19 ? -4.401 32.922 3.271 1.00 19.00 19 THR C C 1
ATOM 828 O O . THR C 1 19 ? -4.940 33.907 3.796 1.00 22.23 19 THR C O 1
ATOM 832 N N . ASN C 1 20 ? -4.764 31.689 3.565 1.00 18.95 20 ASN C N 1
ATOM 833 C CA . ASN C 1 20 ? -5.908 31.304 4.410 1.00 18.50 20 ASN C CA 1
ATOM 834 C C . ASN C 1 20 ? -5.387 30.395 5.501 1.00 18.77 20 ASN C C 1
ATOM 835 O O . ASN C 1 20 ? -4.888 29.317 5.179 1.00 17.77 20 ASN C O 1
ATOM 840 N N . MET C 1 21 ? -5.480 30.854 6.764 1.00 19.93 21 MET C N 1
ATOM 841 C CA . MET C 1 21 ? -4.893 30.083 7.847 1.00 19.66 21 MET C CA 1
ATOM 842 C C . MET C 1 21 ? -5.353 28.636 7.879 1.00 19.68 21 MET C C 1
ATOM 843 O O . MET C 1 21 ? -4.535 27.747 8.096 1.00 19.17 21 MET C O 1
ATOM 852 N N . ALA C 1 22 ? -6.671 28.474 7.745 1.00 18.65 22 ALA C N 1
ATOM 853 C CA . ALA C 1 22 ? -7.202 27.127 7.896 1.00 18.53 22 ALA C CA 1
ATOM 854 C C . ALA C 1 22 ? -6.862 26.251 6.692 1.00 16.42 22 ALA C C 1
ATOM 855 O O . ALA C 1 22 ? -6.586 25.048 6.804 1.00 18.83 22 ALA C O 1
ATOM 857 N N . CYS C 1 23 ? -6.870 26.872 5.509 1.00 16.84 23 CYS C N 1
ATOM 858 C CA . CYS C 1 23 ? -6.487 26.126 4.324 1.00 16.51 23 CYS C CA 1
ATOM 859 C C . CYS C 1 23 ? -5.048 25.675 4.431 1.00 16.22 23 CYS C C 1
ATOM 860 O O . CYS C 1 23 ? -4.747 24.549 4.060 1.00 17.67 23 CYS C O 1
ATOM 864 N N . ASP C 1 24 ? -4.196 26.585 4.860 1.00 16.98 24 ASP C N 1
ATOM 865 C CA . ASP C 1 24 ? -2.755 26.366 4.949 1.00 16.93 24 ASP C CA 1
ATOM 866 C C . ASP C 1 24 ? -2.544 25.128 5.816 1.00 18.11 24 ASP C C 1
ATOM 867 O O . ASP C 1 24 ? -1.786 24.178 5.511 1.00 18.51 24 ASP C O 1
ATOM 884 N N . MET C 1 26 ? -4.828 22.715 6.542 1.00 17.78 26 MET C N 1
ATOM 885 C CA . MET C 1 26 ? -5.397 21.531 5.902 1.00 18.78 26 MET C CA 1
ATOM 886 C C . MET C 1 26 ? -4.515 20.979 4.788 1.00 18.62 26 MET C C 1
ATOM 887 O O . MET C 1 26 ? -4.492 19.758 4.544 1.00 20.28 26 MET C O 1
ATOM 894 N N . ALA C 1 27 ? -3.805 21.849 4.077 1.00 18.87 27 ALA C N 1
ATOM 895 C CA . ALA C 1 27 ? -2.895 21.406 3.026 1.00 18.67 27 ALA C CA 1
ATOM 896 C C . ALA C 1 27 ? -1.810 20.518 3.614 1.00 20.37 27 ALA C C 1
ATOM 897 O O . ALA C 1 27 ? -1.468 19.507 2.991 1.00 21.48 27 ALA C O 1
ATOM 899 N N . ASP C 1 28 ? -1.286 20.802 4.797 1.00 21.17 28 ASP C N 1
ATOM 900 C CA . ASP C 1 28 ? -0.323 19.906 5.413 1.00 22.69 28 ASP C CA 1
ATOM 901 C C . ASP C 1 28 ? -0.924 18.579 5.858 1.00 21.00 28 ASP C C 1
ATOM 902 O O . ASP C 1 28 ? -0.325 17.497 5.828 1.00 23.03 28 ASP C O 1
ATOM 907 N N . ALA C 1 29 ? -2.196 18.669 6.261 1.00 21.44 29 ALA C N 1
ATOM 908 C CA . ALA C 1 29 ? -2.791 17.412 6.769 1.00 24.54 29 ALA C CA 1
ATOM 909 C C . ALA C 1 29 ? -3.380 16.492 5.710 1.00 22.42 29 ALA C C 1
ATOM 910 O O . ALA C 1 29 ? -3.271 15.259 5.781 1.00 29.54 29 ALA C O 1
ATOM 912 N N . GLN C 1 30 ? -4.020 17.061 4.705 1.00 24.75 30 GLN C N 1
ATOM 913 C CA . GLN C 1 30 ? -4.791 16.346 3.715 1.00 23.71 30 GLN C CA 1
ATOM 914 C C . GLN C 1 30 ? -4.275 16.513 2.286 1.00 22.03 30 GLN C C 1
ATOM 915 O O . GLN C 1 30 ? -4.821 15.862 1.398 1.00 24.85 30 GLN C O 1
ATOM 925 N N . GLY C 1 31 ? -3.260 17.381 2.143 1.00 21.25 31 GLY C N 1
ATOM 926 C CA . GLY C 1 31 ? -2.710 17.680 0.827 1.00 20.40 31 GLY C CA 1
ATOM 927 C C . GLY C 1 31 ? -3.468 18.796 0.168 1.00 19.45 31 GLY C C 1
ATOM 928 O O . GLY C 1 31 ? -4.588 19.141 0.521 1.00 19.95 31 GLY C O 1
ATOM 929 N N . ILE C 1 32 ? -2.765 19.409 -0.791 1.00 19.87 32 ILE C N 1
ATOM 930 C CA . ILE C 1 32 ? -3.197 20.686 -1.351 1.00 19.59 32 ILE C CA 1
ATOM 931 C C . ILE C 1 32 ? -4.470 20.544 -2.167 1.00 17.88 32 ILE C C 1
ATOM 932 O O . ILE C 1 32 ? -5.348 21.433 -2.117 1.00 21.04 32 ILE C O 1
ATOM 939 N N . VAL C 1 33 ? -4.657 19.476 -2.897 1.00 18.73 33 VAL C N 1
ATOM 940 C CA . VAL C 1 33 ? -5.894 19.375 -3.688 1.00 20.27 33 VAL C CA 1
ATOM 941 C C . VAL C 1 33 ? -7.111 19.333 -2.779 1.00 20.61 33 VAL C C 1
ATOM 942 O O . VAL C 1 33 ? -8.099 20.042 -2.947 1.00 22.21 33 VAL C O 1
ATOM 946 N N . ALA C 1 34 ? -7.042 18.490 -1.766 1.00 20.41 34 ALA C N 1
ATOM 947 C CA . ALA C 1 34 ? -8.181 18.441 -0.841 1.00 20.26 34 ALA C CA 1
ATOM 948 C C . ALA C 1 34 ? -8.406 19.754 -0.092 1.00 17.77 34 ALA C C 1
ATOM 949 O O . ALA C 1 34 ? -9.573 20.153 0.108 1.00 21.10 34 ALA C O 1
ATOM 951 N N . ALA C 1 35 ? -7.331 20.417 0.292 1.00 19.10 35 ALA C N 1
ATOM 952 C CA . ALA C 1 35 ? -7.439 21.695 1.020 1.00 17.81 35 ALA C CA 1
ATOM 953 C C . ALA C 1 35 ? -8.064 22.734 0.107 1.00 18.12 35 ALA C C 1
ATOM 954 O O . ALA C 1 35 ? -8.997 23.443 0.510 1.00 18.94 35 ALA C O 1
ATOM 956 N N . TYR C 1 36 ? -7.564 22.848 -1.108 1.00 18.37 36 TYR C N 1
ATOM 957 C CA . TYR C 1 36 ? -8.093 23.867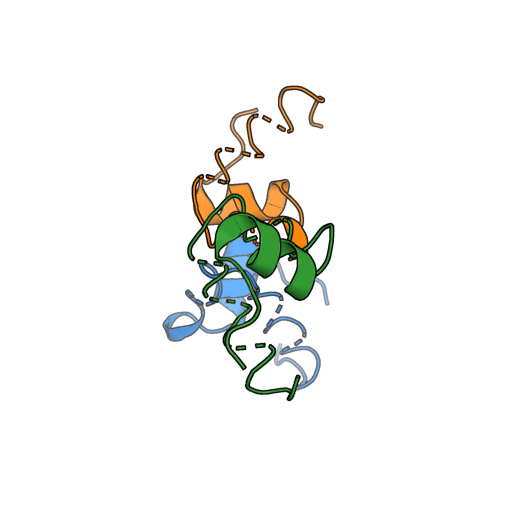 -2.033 1.00 19.03 36 TYR C CA 1
ATOM 958 C C . TYR C 1 36 ? -9.567 23.546 -2.270 1.00 19.53 36 TYR C C 1
ATOM 959 O O . TYR C 1 36 ? -10.371 24.477 -2.267 1.00 20.98 36 TYR C O 1
ATOM 968 N N . GLN C 1 37 ? -9.926 22.290 -2.516 1.00 21.01 37 GLN C N 1
ATOM 969 C CA . GLN C 1 37 ? -11.333 21.958 -2.812 1.00 19.70 37 GLN C CA 1
ATOM 970 C C . GLN C 1 37 ? -12.269 22.313 -1.653 1.00 20.05 37 GLN C C 1
ATOM 971 O O . GLN C 1 37 ? -13.405 22.754 -1.846 1.00 25.41 37 GLN C O 1
ATOM 977 N N . ALA C 1 38 ? -11.761 22.134 -0.423 1.00 18.65 38 ALA C N 1
ATOM 978 C CA . ALA C 1 38 ? -12.538 22.427 0.758 1.00 19.16 38 ALA C CA 1
ATOM 979 C C . ALA C 1 38 ? -12.775 23.905 1.028 1.00 20.59 38 ALA C C 1
ATOM 980 O O . ALA C 1 38 ? -13.843 24.229 1.588 1.00 22.02 38 ALA C O 1
ATOM 982 N N . PHE C 1 39 ? -11.817 24.760 0.683 1.00 18.94 39 PHE C N 1
ATOM 983 C CA . PHE C 1 39 ? -11.936 26.168 0.987 1.00 18.84 39 PHE C CA 1
ATOM 984 C C . PHE C 1 39 ? -12.251 27.051 -0.212 1.00 20.09 39 PHE C C 1
ATOM 985 O O . PHE C 1 39 ? -12.790 28.132 0.006 1.00 24.70 39 PHE C O 1
ATOM 993 N N . TYR C 1 40 ? -11.923 26.632 -1.425 1.00 19.85 40 TYR C N 1
ATOM 994 C CA . TYR C 1 40 ? -12.070 27.457 -2.612 1.00 19.19 40 TYR C CA 1
ATOM 995 C C . TYR C 1 40 ? -12.941 26.807 -3.666 1.00 22.03 40 TYR C C 1
ATOM 996 O O . TYR C 1 40 ? -13.531 27.504 -4.477 1.00 40.56 40 TYR C O 1
ATOM 1005 N N . GLY C 1 41 ? -13.120 25.511 -3.727 1.00 23.14 41 GLY C N 1
ATOM 1006 C CA . GLY C 1 41 ? -14.035 24.936 -4.715 1.00 22.93 41 GLY C CA 1
ATOM 1007 C C . GLY C 1 41 ? -13.304 24.022 -5.660 1.00 20.46 41 GLY C C 1
ATOM 1008 O O . GLY C 1 41 ? -12.135 23.729 -5.434 1.00 22.67 41 GLY C O 1
ATOM 1009 N N . PRO C 1 42 ? -13.981 23.606 -6.732 1.00 22.35 42 PRO C N 1
ATOM 1010 C CA . PRO C 1 42 ? -13.355 22.715 -7.720 1.00 21.80 42 PRO C CA 1
ATOM 1011 C C . PRO C 1 42 ? -12.059 23.311 -8.246 1.00 21.58 42 PRO C C 1
ATOM 1012 O O . PRO C 1 42 ? -11.973 24.495 -8.456 1.00 23.23 42 PRO C O 1
ATOM 1016 N N . ILE C 1 43 ? -11.116 22.398 -8.475 1.00 24.51 43 ILE C N 1
ATOM 1017 C CA . ILE C 1 43 ? -9.841 22.762 -9.044 1.00 24.02 43 ILE C CA 1
ATOM 1018 C C . ILE C 1 43 ? -10.128 23.488 -10.361 1.00 25.09 43 ILE C C 1
ATOM 1019 O O . ILE C 1 43 ? -10.904 22.977 -11.175 1.00 26.06 43 ILE C O 1
ATOM 1024 N N . PRO C 1 44 ? -9.555 24.670 -10.575 1.00 24.87 44 PRO C N 1
ATOM 1025 C CA . PRO C 1 44 ? -9.971 25.517 -11.675 1.00 26.93 44 PRO C CA 1
ATOM 1026 C C . PRO C 1 44 ? -9.278 25.198 -12.990 1.00 31.03 44 PRO C C 1
ATOM 1027 O O . PRO C 1 44 ? -9.513 25.914 -13.962 1.00 39.65 44 PRO C O 1
ATOM 1031 N N . PHE C 1 45 ? -8.463 24.167 -13.048 1.00 29.37 45 PHE C N 1
ATOM 1032 C CA . PHE C 1 45 ? -7.817 23.745 -14.283 1.00 37.66 45 PHE C CA 1
ATOM 1033 C C . PHE C 1 45 ? -8.303 22.394 -14.802 1.00 46.62 45 PHE C C 1
ATOM 1034 O O . PHE C 1 45 ? -8.897 21.646 -14.011 1.00 59.76 45 PHE C O 1
#

Nearest PDB structures (foldseek):
  1vzm-assembly1_A  TM=1.026E+00  e=4.543E-05  Argyrosomus regius
  1vzm-assembly3_C  TM=1.008E+00  e=2.423E-03  Argyrosomus regius
  1vzm-assembly1_A  TM=9.767E-01  e=2.423E-03  Argyrosomus regius
  1vzm-assembly1_A  TM=9.792E-01  e=4.785E-04  Argyrosomus regius
  1vzm-assembly3_C  TM=9.947E-01  e=1.449E-03  Argyrosomus regius

Radius of gyration: 17.91 Å; Cα contacts (8 Å, |Δi|>4): 125; chains: 3; bounding box: 52×27×46 Å

Foldseek 3Di:
DDDDPVLLVLVVCVPVQLCCCVPVNSQVSSCVPPNHRDD/DDDPVLLVLVVCVDVVLCVCVVPNSQVSSCVPPNHRPD/DDPVLLVLVCCVDVVLCVCVVVNSQVSCCVPPNHSPD

Solvent-accessible surface area: 8300 Å² total